Protein AF-A0A8S1B0B2-F1 (afdb_monomer_lite)

Secondary structure (DSSP, 8-state):
-HHHHHHHHHHHHHHHHHHHHHHHHHHHHHHHHHHHHHHHHHHHHHHHHHHHHHHHHHHHHHHTTEEEE-SPPP-TT--HHHHHHHTT----GGGEEEEEE-SPPPPTT----S----S----PPPPPEEEEESSGGGT--

Radius of gyration: 36.04 Å; chains: 1; bounding box: 82×28×99 Å

Sequence (141 aa):
MMREDMRGMRNTMSLNNSRLDSIEERVGALEQSVTQKTGSAARFENVIAQLRLELDQKEQEMLVNDIEITNLPEMQAENPTHLVTKLGMTLDERDIVSAERVGPRYPRGAYASTKSGDTAARGGRPRPLVVRFARRAHREK

Foldseek 3Di:
DVVVVVVVVVVVVVVVVVVVVVVVVVVVVVVVVVVVVVVVVVVVVVVVVVVVVVVVVVVVVQCLQKDWAFQDDDDPPDDQLVVVVVVPQPDDSLFWPDKDFDDDDDPPPLQDDPDDDDDDRNSDGGTIIMTGTPDSVSVVD

Structure (mmCIF, N/CA/C/O backbone):
data_AF-A0A8S1B0B2-F1
#
_entry.id   AF-A0A8S1B0B2-F1
#
loop_
_atom_site.group_PDB
_atom_site.id
_atom_site.type_symbol
_atom_site.label_atom_id
_atom_site.label_alt_id
_atom_site.label_comp_id
_atom_site.label_asym_id
_atom_site.label_entity_id
_atom_site.label_seq_id
_atom_site.pdbx_PDB_ins_code
_atom_site.Cartn_x
_atom_site.Cartn_y
_atom_site.Cartn_z
_atom_site.occupancy
_atom_site.B_iso_or_equiv
_atom_site.auth_seq_id
_atom_site.auth_comp_id
_atom_site.auth_asym_id
_atom_site.auth_atom_id
_atom_site.pdbx_PDB_model_num
ATOM 1 N N . MET A 1 1 ? -38.709 -1.094 66.176 1.00 70.31 1 MET A N 1
ATOM 2 C CA . MET A 1 1 ? -37.599 -1.990 65.796 1.00 70.31 1 MET A CA 1
ATOM 3 C C . MET A 1 1 ? -37.896 -2.751 64.499 1.00 70.31 1 MET A C 1
ATOM 5 O O . MET A 1 1 ? -37.643 -2.164 63.464 1.00 70.31 1 MET A O 1
ATOM 9 N N . MET A 1 2 ? -38.575 -3.912 64.472 1.00 84.19 2 MET A N 1
ATOM 10 C CA . MET A 1 2 ? -38.795 -4.675 63.212 1.00 84.19 2 MET A CA 1
ATOM 11 C C . MET A 1 2 ? -39.421 -3.890 62.038 1.00 84.19 2 MET A C 1
ATOM 13 O O . MET A 1 2 ? -39.053 -4.094 60.886 1.00 84.19 2 MET A O 1
ATOM 17 N N . ARG A 1 3 ? -40.372 -2.979 62.295 1.00 85.31 3 ARG A N 1
ATOM 18 C CA . ARG A 1 3 ? -40.978 -2.148 61.232 1.00 85.31 3 ARG A CA 1
ATOM 19 C C . ARG A 1 3 ? -40.005 -1.138 60.619 1.00 85.31 3 ARG A C 1
ATOM 21 O O . ARG A 1 3 ? -40.146 -0.791 59.452 1.00 85.31 3 ARG A O 1
ATOM 28 N N . GLU A 1 4 ? -39.055 -0.661 61.409 1.00 90.69 4 GLU A N 1
ATOM 29 C CA . GLU A 1 4 ? -38.025 0.288 60.988 1.00 90.69 4 GLU A CA 1
ATOM 30 C C . GLU A 1 4 ? -36.981 -0.414 60.124 1.00 90.69 4 GLU A C 1
ATOM 32 O O . GLU A 1 4 ? -36.685 0.060 59.029 1.00 90.69 4 GLU A O 1
ATOM 37 N N . ASP A 1 5 ? -36.550 -1.605 60.542 1.00 90.56 5 ASP A N 1
ATOM 38 C CA . ASP A 1 5 ? -35.621 -2.447 59.784 1.00 90.56 5 ASP A CA 1
ATOM 39 C C . ASP A 1 5 ? -36.220 -2.869 58.433 1.00 90.56 5 ASP A C 1
ATOM 41 O O . ASP A 1 5 ? -35.573 -2.751 57.392 1.00 90.56 5 ASP A O 1
ATOM 45 N N . MET A 1 6 ? -37.500 -3.262 58.415 1.00 92.00 6 MET A N 1
ATOM 46 C CA . MET A 1 6 ? -38.225 -3.586 57.178 1.00 92.00 6 MET A CA 1
ATOM 47 C C . MET A 1 6 ? -38.366 -2.376 56.246 1.00 92.00 6 MET A C 1
ATOM 49 O O . MET A 1 6 ? -38.319 -2.526 55.025 1.00 92.00 6 MET A O 1
ATOM 53 N N . ARG A 1 7 ? -38.524 -1.165 56.794 1.00 91.75 7 ARG A N 1
ATOM 54 C CA . ARG A 1 7 ? -38.573 0.073 56.001 1.00 91.75 7 ARG A CA 1
ATOM 55 C C . ARG A 1 7 ? -37.196 0.426 55.438 1.00 91.75 7 ARG A C 1
ATOM 57 O O . ARG A 1 7 ? -37.106 0.783 54.266 1.00 91.75 7 ARG A O 1
ATOM 64 N N . GLY A 1 8 ? -36.137 0.276 56.234 1.00 94.12 8 GLY A N 1
ATOM 65 C CA . GLY A 1 8 ? -34.753 0.442 55.788 1.00 94.12 8 GLY A CA 1
ATOM 66 C C . GLY A 1 8 ? -34.409 -0.517 54.649 1.00 94.12 8 GLY A C 1
ATOM 67 O O . GLY A 1 8 ? -33.925 -0.084 53.607 1.00 94.12 8 GLY A O 1
ATOM 68 N N . MET A 1 9 ? -34.769 -1.793 54.798 1.00 93.44 9 MET A N 1
ATOM 69 C CA . MET A 1 9 ? -34.566 -2.823 53.779 1.00 93.44 9 MET A CA 1
ATOM 70 C C . MET A 1 9 ? -35.341 -2.542 52.487 1.00 93.44 9 MET A C 1
ATOM 72 O O . MET A 1 9 ? -34.824 -2.725 51.390 1.00 93.44 9 MET A O 1
ATOM 76 N N . ARG A 1 10 ? -36.576 -2.044 52.589 1.00 94.31 10 ARG A N 1
ATOM 77 C CA . ARG A 1 10 ? -37.375 -1.692 51.408 1.00 94.31 10 ARG A CA 1
ATOM 78 C C . ARG A 1 10 ? -36.767 -0.521 50.633 1.00 94.31 10 ARG A C 1
ATOM 80 O O . ARG A 1 10 ? -36.765 -0.535 49.404 1.00 94.31 10 ARG A O 1
ATOM 87 N N . ASN A 1 11 ? -36.210 0.456 51.345 1.00 94.69 11 ASN A N 1
ATOM 88 C CA . ASN A 1 11 ? -35.529 1.597 50.738 1.00 94.69 11 ASN A CA 1
ATOM 89 C C . ASN A 1 11 ? -34.222 1.181 50.050 1.00 94.69 11 ASN A C 1
ATOM 91 O O . ASN A 1 11 ? -33.969 1.605 48.925 1.00 94.69 11 ASN A O 1
ATOM 95 N N . THR A 1 12 ? -33.407 0.330 50.686 1.00 95.69 12 THR A N 1
ATOM 96 C CA . THR A 1 12 ? -32.170 -0.173 50.067 1.00 95.69 12 THR A CA 1
ATOM 97 C C . THR A 1 12 ? -32.466 -1.047 48.856 1.00 95.69 12 THR A C 1
ATOM 99 O O . THR A 1 12 ? -31.786 -0.926 47.842 1.00 95.69 12 THR A O 1
ATOM 102 N N . MET A 1 13 ? -33.515 -1.868 48.913 1.00 95.19 13 MET A N 1
ATOM 103 C CA . MET A 1 13 ? -33.939 -2.694 47.785 1.00 95.19 13 MET A CA 1
ATOM 104 C C . MET A 1 13 ? -34.439 -1.843 46.612 1.00 95.19 13 MET A C 1
ATOM 106 O O . MET A 1 13 ? -34.035 -2.082 45.480 1.00 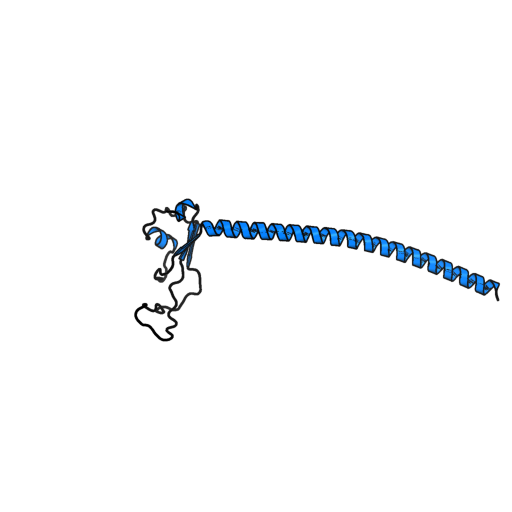95.19 13 MET A O 1
ATOM 110 N N . SER A 1 14 ? -35.225 -0.794 46.876 1.00 95.38 14 SER A N 1
ATOM 111 C CA . SER A 1 14 ? -35.650 0.164 45.845 1.00 95.38 14 SER A CA 1
ATOM 112 C C . SER A 1 14 ? -34.470 0.902 45.208 1.00 95.38 14 SER A C 1
ATOM 114 O O . SER A 1 14 ? -34.466 1.103 43.996 1.00 95.38 14 SER A O 1
ATOM 116 N N . LEU A 1 15 ? -33.479 1.303 46.009 1.00 96.50 15 LEU A N 1
ATOM 117 C CA . LEU A 1 15 ? -32.271 1.967 45.519 1.00 96.50 15 LEU A CA 1
ATOM 118 C C . LEU A 1 15 ? -31.396 1.014 44.696 1.00 96.50 15 LEU A C 1
ATOM 120 O O . LEU A 1 15 ? -30.787 1.412 43.710 1.00 96.50 15 LEU A O 1
ATOM 124 N N . ASN A 1 16 ? -31.316 -0.251 45.099 1.00 96.12 16 ASN A N 1
ATOM 125 C CA . ASN A 1 16 ? -30.571 -1.252 44.350 1.00 96.12 16 ASN A CA 1
ATOM 126 C C . ASN A 1 16 ? -31.250 -1.574 43.018 1.00 96.12 16 ASN A C 1
ATOM 128 O O . ASN A 1 16 ? -30.544 -1.721 42.028 1.00 96.12 16 ASN A O 1
ATOM 132 N N . ASN A 1 17 ? -32.584 -1.609 42.970 1.00 96.12 17 ASN A N 1
ATOM 133 C CA . ASN A 1 17 ? -33.318 -1.819 41.723 1.00 96.12 17 ASN A CA 1
ATOM 134 C C . ASN A 1 17 ? -33.042 -0.698 40.716 1.00 96.12 17 ASN A C 1
ATOM 136 O O . ASN A 1 17 ? -32.637 -0.979 39.599 1.00 96.12 17 ASN A O 1
ATOM 140 N N . SER A 1 18 ? -33.121 0.570 41.135 1.00 96.44 18 SER A N 1
ATOM 141 C CA . SER A 1 18 ? -32.830 1.691 40.228 1.00 96.44 18 SER A CA 1
ATOM 142 C C . SER A 1 18 ? -31.373 1.720 39.757 1.00 96.44 18 SER A C 1
ATOM 144 O O . SER A 1 18 ? -31.078 2.109 38.627 1.00 96.44 18 SER A O 1
ATOM 146 N N . ARG A 1 19 ? -30.437 1.286 40.610 1.00 97.25 19 ARG A N 1
ATOM 147 C CA . ARG A 1 19 ? -29.035 1.110 40.214 1.00 97.25 19 ARG A CA 1
ATOM 148 C C . ARG A 1 19 ? -28.857 -0.033 39.219 1.00 97.25 19 ARG A C 1
ATOM 150 O O . ARG A 1 19 ? -28.029 0.111 38.326 1.00 97.25 19 ARG A O 1
ATOM 157 N N . LEU A 1 20 ? -29.588 -1.136 39.379 1.00 97.25 20 LEU A N 1
ATOM 158 C CA . LEU A 1 20 ? -29.573 -2.252 38.435 1.00 97.25 20 LEU A CA 1
ATOM 159 C C . LEU A 1 20 ? -30.141 -1.826 37.084 1.00 97.25 20 LEU A C 1
ATOM 161 O O . LEU A 1 20 ? -29.446 -2.004 36.092 1.00 97.25 20 LEU A O 1
ATOM 165 N N . ASP A 1 21 ? -31.286 -1.143 37.059 1.00 97.12 21 ASP A N 1
ATOM 166 C CA . ASP A 1 21 ? -31.897 -0.630 35.825 1.00 97.12 21 ASP A CA 1
ATOM 167 C C . ASP A 1 21 ? -30.916 0.277 35.051 1.00 97.12 21 ASP A C 1
ATOM 169 O O . ASP A 1 21 ? -30.714 0.133 33.846 1.00 97.12 21 ASP A O 1
ATOM 173 N N . SER A 1 22 ? -30.218 1.174 35.759 1.00 97.31 22 SER A N 1
ATOM 174 C CA . SER A 1 22 ? -29.205 2.048 35.150 1.00 97.31 22 SER A CA 1
ATOM 175 C C . SER A 1 22 ? -27.981 1.284 34.629 1.00 97.31 22 SER A C 1
ATOM 177 O O . SER A 1 22 ? -27.373 1.680 33.630 1.00 97.31 22 SER A O 1
ATOM 179 N N . ILE A 1 23 ? -27.575 0.208 35.307 1.00 96.62 23 ILE A N 1
ATOM 180 C CA . ILE A 1 23 ? -26.475 -0.643 34.845 1.00 96.62 23 ILE A CA 1
ATOM 181 C C . ILE A 1 23 ? -26.907 -1.420 33.602 1.00 96.62 23 ILE A C 1
ATOM 183 O O . ILE A 1 23 ? -26.144 -1.447 32.640 1.00 96.62 23 ILE A O 1
ATOM 187 N N . GLU A 1 24 ? -28.109 -1.992 33.592 1.00 96.69 24 GLU A N 1
ATOM 188 C CA . GLU A 1 24 ? -28.658 -2.718 32.444 1.00 96.69 24 GLU A CA 1
ATOM 189 C C . GLU A 1 24 ? -28.744 -1.823 31.205 1.00 96.69 24 GLU A C 1
ATOM 191 O O . GLU A 1 24 ? -28.272 -2.209 30.136 1.00 96.69 24 GLU A O 1
ATOM 196 N N . GLU A 1 25 ? -29.227 -0.586 31.353 1.00 96.88 25 GLU A N 1
ATOM 197 C CA . GLU A 1 25 ? -29.282 0.381 30.253 1.00 96.88 25 GLU A CA 1
ATOM 198 C C . GLU A 1 25 ? -27.882 0.698 29.696 1.00 96.88 25 GLU A C 1
ATOM 200 O O . GLU A 1 25 ? -27.653 0.693 28.482 1.00 96.88 25 GLU A O 1
ATOM 205 N N . ARG A 1 26 ? -26.902 0.925 30.580 1.00 96.56 26 ARG A N 1
ATOM 206 C CA . ARG A 1 26 ? -25.516 1.208 30.175 1.00 96.56 26 ARG A CA 1
ATOM 207 C C . ARG A 1 26 ? -24.849 0.013 29.508 1.00 96.56 26 ARG A C 1
ATOM 209 O O . ARG A 1 26 ? -24.081 0.206 28.565 1.00 96.56 26 ARG A O 1
ATOM 216 N N . VAL A 1 27 ? -25.109 -1.195 30.000 1.00 96.00 27 VAL A N 1
ATOM 217 C CA . VAL A 1 27 ? -24.597 -2.433 29.405 1.00 96.00 27 VAL A CA 1
ATOM 218 C C . VAL A 1 27 ? -25.206 -2.624 28.018 1.00 96.00 27 VAL A C 1
ATOM 220 O O . VAL A 1 27 ? -24.450 -2.802 27.067 1.00 96.00 27 VAL A O 1
ATOM 223 N N . GLY A 1 28 ? -26.520 -2.442 27.857 1.00 95.06 28 GLY A N 1
ATOM 224 C CA . GLY A 1 28 ? -27.176 -2.524 26.549 1.00 95.06 28 GLY A CA 1
ATOM 225 C C . GLY A 1 28 ? -26.623 -1.516 25.532 1.00 95.06 28 GLY A C 1
ATOM 226 O O . GLY A 1 28 ? -26.353 -1.865 24.379 1.00 95.06 28 GLY A O 1
ATOM 227 N N . ALA A 1 29 ? -26.365 -0.274 25.957 1.00 94.19 29 ALA A N 1
ATOM 228 C CA . ALA A 1 29 ? -25.743 0.739 25.102 1.00 94.19 29 ALA A CA 1
ATOM 229 C C . ALA A 1 29 ? -24.297 0.375 24.705 1.00 94.19 29 ALA A C 1
ATOM 231 O O . ALA A 1 29 ? -23.881 0.596 23.562 1.00 94.19 29 ALA A O 1
ATOM 232 N N . LEU A 1 30 ? -23.521 -0.199 25.632 1.00 93.00 30 LEU A N 1
ATOM 233 C CA . LEU A 1 30 ? -22.160 -0.664 25.358 1.00 93.00 30 LEU A CA 1
ATOM 234 C C . LEU A 1 30 ? -22.150 -1.840 24.380 1.00 93.00 30 LEU A C 1
ATOM 236 O O . LEU A 1 30 ? -21.361 -1.825 23.436 1.00 93.00 30 LEU A O 1
ATOM 240 N N . GLU A 1 31 ? -23.037 -2.817 24.551 1.00 92.50 31 GLU A N 1
ATOM 241 C CA . GLU A 1 31 ? -23.150 -3.981 23.667 1.00 92.50 31 GLU A CA 1
ATOM 242 C C . GLU A 1 31 ? -23.508 -3.582 22.228 1.00 92.50 31 GLU A C 1
ATOM 244 O O . GLU A 1 31 ? -22.880 -4.057 21.273 1.00 92.50 31 GLU A O 1
ATOM 249 N N . GLN A 1 32 ? -24.439 -2.637 22.047 1.00 90.94 32 GLN A N 1
ATOM 250 C CA . GLN A 1 32 ? -24.734 -2.071 20.726 1.00 90.94 32 GLN A CA 1
ATOM 251 C C . GLN A 1 32 ? -23.527 -1.340 20.125 1.00 90.94 32 GLN A C 1
ATOM 253 O O . GLN A 1 32 ? -23.196 -1.555 18.955 1.00 90.94 32 GLN A O 1
ATOM 258 N N . SER A 1 33 ? -22.838 -0.509 20.915 1.00 88.62 33 SER A N 1
ATOM 259 C CA . SER A 1 33 ? -21.653 0.225 20.453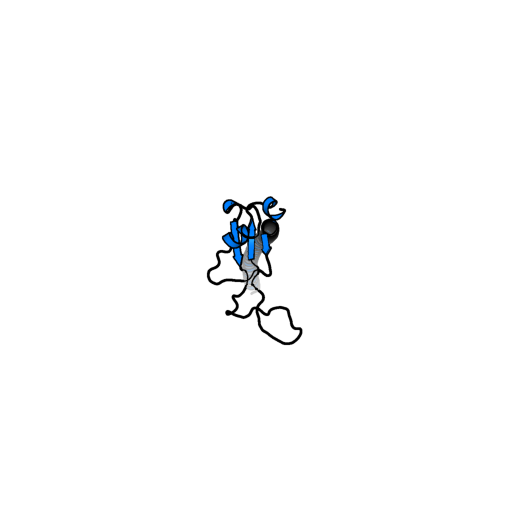 1.00 88.62 33 SER A CA 1
ATOM 260 C C . SER A 1 33 ? -20.525 -0.718 20.026 1.00 88.62 33 SER A C 1
ATOM 262 O O . SER A 1 33 ? -19.892 -0.501 18.992 1.00 88.62 33 SER A O 1
ATOM 264 N N . VAL A 1 34 ? -20.286 -1.787 20.790 1.00 88.38 34 VAL A N 1
ATOM 265 C CA . VAL A 1 34 ? -19.273 -2.801 20.471 1.00 88.38 34 VAL A CA 1
ATOM 266 C C . VAL A 1 34 ? -19.635 -3.521 19.178 1.00 88.38 34 VAL A C 1
ATOM 268 O O . VAL A 1 34 ? -18.788 -3.613 18.296 1.00 88.38 34 VAL A O 1
ATOM 271 N N . THR A 1 35 ? -20.891 -3.941 19.016 1.00 84.69 35 THR A N 1
ATOM 272 C CA . THR A 1 35 ? -21.362 -4.661 17.820 1.00 84.69 35 THR A CA 1
ATOM 273 C C . THR A 1 35 ? -21.231 -3.819 16.547 1.00 84.69 35 THR A C 1
ATOM 275 O O . THR A 1 35 ? -20.806 -4.307 15.499 1.00 84.69 35 THR A O 1
ATOM 278 N N . GLN A 1 36 ? -21.540 -2.521 16.625 1.00 83.19 36 GLN A N 1
ATOM 279 C CA . GLN A 1 36 ? -21.370 -1.601 15.497 1.00 83.19 36 GLN A CA 1
ATOM 280 C C . GLN A 1 36 ? -19.892 -1.368 15.157 1.00 83.19 36 GLN A C 1
ATOM 282 O O . GLN A 1 36 ? -19.521 -1.336 13.978 1.00 83.19 36 GLN A O 1
ATOM 287 N N . LYS A 1 37 ? -19.034 -1.218 16.174 1.00 82.12 37 LYS A N 1
ATOM 288 C CA . LYS A 1 37 ? -17.594 -0.996 15.984 1.00 82.12 37 LYS A CA 1
ATOM 289 C C . LYS A 1 37 ? -16.897 -2.221 15.408 1.00 82.12 37 LYS A C 1
ATOM 291 O O . LYS A 1 37 ? -16.111 -2.064 14.479 1.00 82.12 37 LYS A O 1
ATOM 296 N N . THR A 1 38 ? -17.198 -3.421 15.899 1.00 79.12 38 THR A N 1
ATOM 297 C CA . THR A 1 38 ? -16.612 -4.669 15.383 1.00 79.12 38 THR A CA 1
ATOM 298 C C . THR A 1 38 ? -17.060 -4.946 13.950 1.00 79.12 38 THR A C 1
ATOM 300 O O . THR A 1 38 ? -16.226 -5.262 13.104 1.00 79.12 38 THR A O 1
ATOM 303 N N . GLY A 1 39 ? -18.342 -4.729 13.634 1.00 78.94 39 GLY A N 1
ATOM 304 C CA . GLY A 1 39 ? -18.849 -4.853 12.265 1.00 78.94 39 GLY A CA 1
ATOM 305 C C . GLY A 1 39 ? -18.212 -3.852 11.293 1.00 78.94 39 GLY A C 1
ATOM 306 O O . GLY A 1 39 ? -17.920 -4.191 10.146 1.00 78.94 39 GLY A O 1
ATOM 307 N N . SER A 1 40 ? -17.944 -2.628 11.756 1.00 81.62 40 SER A N 1
ATOM 308 C CA . SER A 1 40 ? -17.257 -1.605 10.959 1.00 81.62 40 SER A CA 1
ATOM 309 C C . SER A 1 40 ? -15.771 -1.916 10.784 1.00 81.62 40 SER A C 1
ATOM 311 O O . SER A 1 40 ? -15.255 -1.788 9.678 1.00 81.62 40 SER A O 1
ATOM 313 N N . ALA A 1 41 ? -15.094 -2.382 11.838 1.00 85.00 41 ALA A N 1
ATOM 314 C CA . ALA A 1 41 ? -13.687 -2.774 11.789 1.00 85.00 41 ALA A CA 1
ATOM 315 C C . ALA A 1 41 ? -13.454 -3.898 10.771 1.00 85.00 41 ALA A C 1
ATOM 317 O O . ALA A 1 41 ? -12.619 -3.744 9.887 1.00 85.00 41 ALA A O 1
ATOM 318 N N . ALA A 1 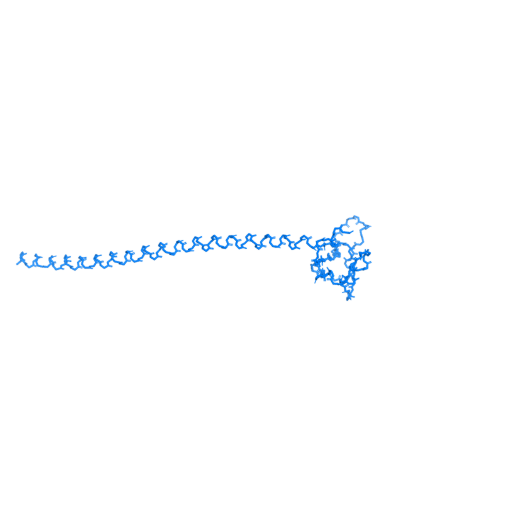42 ? -14.273 -4.954 10.804 1.00 85.06 42 ALA A N 1
ATOM 319 C CA . ALA A 1 42 ? -14.188 -6.048 9.836 1.00 85.06 42 ALA A CA 1
ATOM 320 C C . ALA A 1 42 ? -14.420 -5.574 8.388 1.00 85.06 42 ALA A C 1
ATOM 322 O O . ALA A 1 42 ? -13.756 -6.026 7.456 1.00 85.06 42 ALA A O 1
ATOM 323 N N . ARG A 1 43 ? -15.341 -4.621 8.172 1.00 88.38 43 ARG A N 1
ATOM 324 C CA . ARG A 1 43 ? -15.540 -4.010 6.847 1.00 88.38 43 ARG A CA 1
ATOM 325 C C . ARG A 1 43 ? -14.320 -3.214 6.396 1.00 88.38 43 ARG A C 1
ATOM 327 O O . ARG A 1 43 ? -13.920 -3.348 5.243 1.00 88.38 43 ARG A O 1
ATOM 334 N N . PHE A 1 44 ? -13.732 -2.406 7.274 1.00 90.75 44 PHE A N 1
ATOM 335 C CA . PHE A 1 44 ? -12.536 -1.636 6.939 1.00 90.75 44 PHE A CA 1
ATOM 336 C C . PHE A 1 44 ? -11.337 -2.538 6.657 1.00 90.75 44 PHE A C 1
ATOM 338 O O . PHE A 1 44 ? -10.626 -2.288 5.691 1.00 90.75 44 PHE A O 1
ATOM 345 N N . GLU A 1 45 ? -11.146 -3.608 7.425 1.00 92.81 45 GLU A N 1
ATOM 346 C CA . GLU A 1 45 ? -10.091 -4.595 7.177 1.00 92.81 45 GLU A CA 1
ATOM 347 C C . GLU A 1 45 ? -10.234 -5.245 5.798 1.00 92.81 45 GLU A C 1
ATOM 349 O O . GLU A 1 45 ? -9.256 -5.316 5.054 1.00 92.81 45 GLU A O 1
ATOM 354 N N . ASN A 1 46 ? -11.454 -5.624 5.406 1.00 92.44 46 ASN A N 1
ATOM 355 C CA . ASN A 1 46 ? -11.719 -6.167 4.072 1.00 92.44 46 ASN A CA 1
ATOM 356 C C . ASN A 1 46 ? -11.426 -5.151 2.957 1.00 92.44 46 ASN A C 1
ATOM 358 O O . ASN A 1 46 ? -10.800 -5.501 1.959 1.00 92.44 46 ASN A O 1
ATOM 362 N N . VAL A 1 47 ? -11.830 -3.887 3.130 1.00 94.25 47 VAL A N 1
ATOM 363 C CA . VAL A 1 47 ? -11.536 -2.821 2.155 1.00 94.25 47 VAL A CA 1
ATOM 364 C C . VAL A 1 47 ? -10.031 -2.575 2.056 1.00 94.25 47 VAL A C 1
ATOM 366 O O . VAL A 1 47 ? -9.502 -2.451 0.957 1.00 94.25 47 VAL A O 1
ATOM 369 N N . ILE A 1 48 ? -9.318 -2.548 3.183 1.00 95.06 48 ILE A N 1
ATOM 370 C CA . ILE A 1 48 ? -7.860 -2.393 3.200 1.00 95.06 48 ILE A CA 1
ATOM 371 C C . ILE A 1 48 ? -7.189 -3.568 2.483 1.00 95.06 48 ILE A C 1
ATOM 373 O O . ILE A 1 48 ? -6.267 -3.349 1.701 1.00 95.06 48 ILE A O 1
ATOM 377 N N . ALA A 1 49 ? -7.646 -4.801 2.717 1.00 94.62 49 ALA A N 1
ATOM 378 C CA . ALA A 1 49 ? -7.121 -5.980 2.037 1.00 94.62 49 ALA A CA 1
ATOM 379 C C . ALA A 1 49 ? -7.345 -5.907 0.519 1.00 94.62 49 ALA A C 1
ATOM 381 O O . ALA A 1 49 ? -6.419 -6.166 -0.248 1.00 94.62 49 ALA A O 1
ATOM 382 N N . GLN A 1 50 ? -8.537 -5.488 0.087 1.00 95.06 50 GLN A N 1
ATOM 383 C CA . GLN A 1 50 ? -8.844 -5.309 -1.329 1.00 95.06 50 GLN A CA 1
ATOM 384 C C . GLN A 1 50 ? -7.975 -4.217 -1.968 1.00 95.06 50 GLN A C 1
ATOM 386 O O . GLN A 1 50 ? -7.386 -4.440 -3.019 1.00 95.06 50 GLN A O 1
ATOM 391 N N . LEU A 1 51 ? -7.838 -3.060 -1.315 1.00 95.75 51 LEU A N 1
ATOM 392 C CA . LEU A 1 51 ? -7.015 -1.960 -1.823 1.00 95.75 51 LEU A CA 1
ATOM 393 C C . LEU A 1 51 ? -5.536 -2.338 -1.932 1.00 95.75 51 LEU A C 1
ATOM 395 O O . LEU A 1 51 ? -4.871 -1.922 -2.876 1.00 95.75 51 LEU A O 1
ATOM 399 N N . ARG A 1 52 ? -5.017 -3.129 -0.986 1.00 96.00 52 ARG A N 1
ATOM 400 C CA . ARG A 1 52 ? -3.651 -3.665 -1.070 1.00 96.00 52 ARG A CA 1
ATOM 401 C C . ARG A 1 52 ? -3.482 -4.553 -2.295 1.00 96.00 52 ARG A C 1
ATOM 403 O O . ARG A 1 52 ? -2.547 -4.344 -3.052 1.00 96.00 52 ARG A O 1
ATOM 410 N N . LEU A 1 53 ? -4.425 -5.461 -2.533 1.00 95.44 53 LEU A N 1
ATOM 411 C CA . LEU A 1 53 ? -4.397 -6.325 -3.711 1.00 95.44 53 LEU A CA 1
ATOM 412 C C . LEU A 1 53 ? -4.459 -5.517 -5.016 1.00 95.44 53 LEU A C 1
ATOM 414 O O . LEU A 1 53 ? -3.711 -5.797 -5.948 1.00 95.44 53 LEU A O 1
ATOM 418 N N . GLU A 1 54 ? -5.314 -4.493 -5.085 1.00 94.00 54 GLU A N 1
ATOM 419 C CA . GLU A 1 54 ? -5.407 -3.613 -6.257 1.00 94.00 54 GLU A CA 1
ATOM 420 C C . GLU A 1 54 ? -4.123 -2.804 -6.494 1.00 94.00 54 GLU A C 1
ATOM 422 O O . GLU A 1 54 ? -3.744 -2.579 -7.646 1.00 94.00 54 GLU A O 1
ATOM 427 N N . LEU A 1 55 ? -3.450 -2.361 -5.426 1.00 94.06 55 LEU A N 1
ATOM 428 C CA . LEU A 1 55 ? -2.148 -1.700 -5.522 1.00 94.06 55 LEU A CA 1
ATOM 429 C C . LEU A 1 55 ? -1.081 -2.660 -6.038 1.00 94.06 55 LEU A C 1
ATOM 431 O O . LEU A 1 55 ? -0.426 -2.334 -7.024 1.00 94.06 55 LEU A O 1
ATOM 435 N N . ASP A 1 56 ? -0.968 -3.844 -5.438 1.00 91.06 56 ASP A N 1
ATOM 436 C CA . ASP A 1 56 ? 0.007 -4.859 -5.842 1.00 91.06 56 ASP A CA 1
ATOM 437 C C . ASP A 1 56 ? -0.183 -5.241 -7.319 1.00 91.06 56 ASP A C 1
ATOM 439 O O . ASP A 1 56 ? 0.776 -5.309 -8.090 1.00 91.06 56 ASP A O 1
ATOM 443 N N . GLN A 1 57 ? -1.436 -5.417 -7.753 1.00 91.00 57 GLN A N 1
ATOM 444 C CA . GLN A 1 57 ? -1.751 -5.712 -9.147 1.00 91.00 57 GLN A CA 1
ATOM 445 C C . GLN A 1 57 ? -1.340 -4.564 -10.079 1.00 91.00 57 GLN A C 1
ATOM 447 O O . GLN A 1 57 ? -0.714 -4.807 -11.111 1.00 91.00 57 GLN A O 1
ATOM 452 N N . LYS A 1 58 ? -1.642 -3.310 -9.720 1.00 87.25 58 LYS A N 1
ATOM 453 C CA . LYS A 1 58 ? -1.233 -2.145 -10.520 1.00 87.25 58 LYS A CA 1
ATOM 454 C C . LYS A 1 58 ? 0.280 -1.982 -10.575 1.00 87.25 58 LYS A C 1
ATOM 456 O O . LYS A 1 58 ? 0.808 -1.635 -11.628 1.00 87.25 58 LYS A O 1
ATOM 461 N N . GLU A 1 59 ? 0.988 -2.223 -9.476 1.00 86.06 59 GLU A N 1
ATOM 462 C CA . GLU A 1 59 ? 2.451 -2.202 -9.456 1.00 86.06 59 GLU A CA 1
ATOM 463 C C . GLU A 1 59 ? 3.025 -3.267 -10.390 1.00 86.06 59 GLU A C 1
ATOM 465 O O . GLU A 1 59 ? 3.884 -2.963 -11.220 1.00 86.06 59 GLU A O 1
ATOM 470 N N . GLN A 1 60 ? 2.492 -4.488 -10.334 1.00 84.25 60 GLN A N 1
ATOM 471 C CA . GLN A 1 60 ? 2.907 -5.562 -11.225 1.00 84.25 60 GLN A CA 1
ATOM 472 C C . GLN A 1 60 ? 2.609 -5.241 -12.697 1.00 84.25 60 GLN A C 1
ATOM 474 O O . GLN A 1 60 ? 3.458 -5.480 -13.555 1.00 84.25 60 GLN A O 1
ATOM 479 N N . GLU A 1 61 ? 1.450 -4.655 -13.004 1.00 81.06 61 GLU A N 1
ATOM 480 C CA . GLU A 1 61 ? 1.102 -4.193 -14.354 1.00 81.06 61 GLU A CA 1
ATOM 481 C C . GLU A 1 61 ? 2.039 -3.078 -14.846 1.00 81.06 61 GLU A C 1
ATOM 483 O O . GLU A 1 61 ? 2.425 -3.072 -16.017 1.00 81.06 61 GLU A O 1
ATOM 488 N N . MET A 1 62 ? 2.462 -2.163 -13.967 1.00 76.44 62 MET A N 1
ATOM 489 C CA . MET A 1 62 ? 3.426 -1.114 -14.315 1.00 76.44 62 MET A CA 1
ATOM 490 C C . MET A 1 62 ? 4.819 -1.676 -14.612 1.00 76.44 62 MET A C 1
ATOM 492 O O . MET A 1 62 ? 5.447 -1.232 -15.574 1.00 76.44 62 MET A O 1
ATOM 496 N N . LEU A 1 63 ? 5.278 -2.684 -13.862 1.00 77.88 63 LEU A N 1
ATOM 497 C CA . LEU A 1 63 ? 6.575 -3.336 -14.096 1.00 77.88 63 LEU A CA 1
ATOM 498 C C . LEU A 1 63 ? 6.670 -4.007 -15.473 1.00 77.88 63 LEU A C 1
ATOM 500 O O . LEU A 1 63 ? 7.761 -4.125 -16.025 1.00 77.88 63 LEU A O 1
ATOM 504 N N . VAL A 1 64 ? 5.546 -4.418 -16.068 1.00 79.38 64 VAL A N 1
ATOM 505 C CA . VAL A 1 64 ? 5.532 -5.016 -17.416 1.00 79.38 64 VAL A CA 1
ATOM 506 C C . VAL A 1 64 ? 6.022 -4.032 -18.485 1.00 79.38 64 VAL A C 1
ATOM 508 O O . VAL A 1 64 ? 6.527 -4.462 -19.522 1.00 79.38 64 VAL A O 1
ATOM 511 N N . ASN A 1 65 ? 5.906 -2.726 -18.243 1.00 82.25 65 ASN A N 1
ATOM 512 C CA . ASN A 1 65 ? 6.370 -1.690 -19.165 1.00 82.25 65 ASN A CA 1
ATOM 513 C C . ASN A 1 65 ? 7.817 -1.242 -18.905 1.00 82.25 65 ASN A C 1
ATOM 515 O O . ASN A 1 65 ? 8.341 -0.436 -19.678 1.00 82.25 65 ASN A O 1
ATOM 519 N N . ASP A 1 66 ? 8.456 -1.761 -17.856 1.00 86.25 66 ASP A N 1
ATOM 520 C CA . ASP A 1 66 ? 9.807 -1.382 -17.463 1.00 86.25 66 ASP A CA 1
ATOM 521 C C . ASP A 1 66 ? 10.844 -2.362 -18.061 1.00 86.25 66 ASP A C 1
ATOM 523 O O . ASP A 1 66 ? 10.639 -3.581 -18.135 1.00 86.25 66 ASP A O 1
ATOM 527 N N . ILE A 1 67 ? 11.980 -1.826 -18.519 1.00 85.44 67 ILE A N 1
ATOM 528 C CA . ILE A 1 67 ? 13.173 -2.589 -18.908 1.00 85.44 67 ILE A CA 1
ATOM 529 C C . ILE A 1 67 ? 14.352 -2.117 -18.076 1.00 85.44 67 ILE A C 1
ATOM 531 O O . ILE A 1 67 ? 14.631 -0.922 -17.984 1.00 85.44 67 ILE A O 1
ATOM 535 N N . GLU A 1 68 ? 15.086 -3.080 -17.532 1.00 87.50 68 GLU A N 1
ATOM 536 C CA . GLU A 1 68 ? 16.361 -2.843 -16.875 1.00 87.50 68 GLU A CA 1
ATOM 537 C C . GLU A 1 68 ? 17.513 -3.145 -17.840 1.00 87.50 68 GLU A C 1
ATOM 539 O O . GLU A 1 68 ? 17.692 -4.278 -18.292 1.00 87.50 68 GLU A O 1
ATOM 544 N N . ILE A 1 69 ? 18.318 -2.128 -18.146 1.00 85.12 69 ILE A N 1
ATOM 545 C CA . ILE A 1 69 ? 19.525 -2.264 -18.958 1.00 85.12 69 ILE A CA 1
ATOM 546 C C . ILE A 1 69 ? 20.737 -2.234 -18.030 1.00 85.12 69 ILE A C 1
ATOM 548 O O . ILE A 1 69 ? 21.066 -1.213 -17.419 1.00 85.12 69 ILE A O 1
ATOM 552 N N . THR A 1 70 ? 21.414 -3.373 -17.921 1.00 84.06 70 THR A N 1
ATOM 553 C CA . THR A 1 70 ? 22.605 -3.539 -17.080 1.00 84.06 70 THR A CA 1
ATOM 554 C C . THR A 1 70 ? 23.891 -3.354 -17.889 1.00 84.06 70 THR A C 1
ATOM 556 O O . THR A 1 70 ? 23.886 -3.388 -19.117 1.00 84.06 70 THR A O 1
ATOM 559 N N . ASN A 1 71 ? 25.019 -3.153 -17.199 1.00 77.75 71 ASN A N 1
ATOM 560 C CA . ASN A 1 71 ? 26.361 -3.045 -17.795 1.00 77.75 71 ASN A CA 1
ATOM 561 C C . ASN A 1 71 ? 26.577 -1.864 -18.764 1.00 77.75 71 ASN A C 1
ATOM 563 O O . ASN A 1 71 ? 27.562 -1.849 -19.501 1.00 77.75 71 ASN A O 1
ATOM 567 N N . LEU A 1 72 ? 25.717 -0.842 -18.733 1.00 80.75 72 LEU A N 1
ATOM 568 C CA . LEU A 1 72 ? 25.960 0.403 -19.461 1.00 80.75 72 LEU A CA 1
ATOM 569 C C . LEU A 1 72 ? 26.983 1.268 -18.717 1.00 80.75 72 LEU A C 1
ATOM 571 O O . LEU A 1 72 ? 26.702 1.639 -17.575 1.00 80.75 72 LEU A O 1
ATOM 575 N N . PRO A 1 73 ? 28.114 1.656 -19.333 1.00 79.56 73 PRO A N 1
ATOM 576 C CA . PRO A 1 73 ? 29.099 2.522 -18.685 1.00 79.56 73 PRO A CA 1
ATOM 577 C C . PRO A 1 73 ? 28.455 3.858 -18.288 1.00 79.56 73 PRO A C 1
ATOM 579 O O . PRO A 1 73 ? 27.761 4.462 -19.103 1.00 79.56 73 PRO A O 1
ATOM 582 N N . GLU A 1 74 ? 28.644 4.314 -17.043 1.00 76.75 74 GLU A N 1
ATOM 583 C CA . GLU A 1 74 ? 28.100 5.612 -16.608 1.00 76.75 74 GLU A CA 1
ATOM 584 C C . GLU A 1 74 ? 29.067 6.743 -16.945 1.00 76.75 74 GLU A C 1
ATOM 586 O O . GLU A 1 74 ? 30.253 6.698 -16.594 1.00 76.75 74 GLU A O 1
ATOM 591 N N . MET A 1 75 ? 28.539 7.793 -17.569 1.00 76.38 75 MET A N 1
ATOM 592 C CA . MET A 1 75 ? 29.272 9.028 -17.828 1.00 76.38 75 MET A CA 1
ATOM 593 C C . MET A 1 75 ? 28.748 10.167 -16.953 1.00 76.38 75 MET A C 1
ATOM 595 O O . MET A 1 75 ? 27.572 10.233 -16.597 1.00 76.38 75 MET A O 1
ATOM 599 N N . GLN A 1 76 ? 29.633 11.100 -16.594 1.00 71.06 76 GLN A N 1
ATOM 600 C CA . GLN A 1 76 ? 29.225 12.287 -15.849 1.00 71.06 76 GLN A CA 1
ATOM 601 C C . GLN A 1 76 ? 28.341 13.174 -16.736 1.00 71.06 76 GLN A C 1
ATOM 603 O O . GLN A 1 76 ? 28.720 13.470 -17.865 1.00 71.06 76 GLN A O 1
ATOM 608 N N . ALA A 1 77 ? 27.192 13.598 -16.199 1.00 76.25 77 ALA A N 1
ATOM 609 C CA . ALA A 1 77 ? 26.173 14.371 -16.916 1.00 76.25 77 ALA A CA 1
ATOM 610 C C . ALA A 1 77 ? 25.569 13.652 -18.143 1.00 76.25 77 ALA A C 1
ATOM 612 O O . ALA A 1 77 ? 25.254 14.282 -19.150 1.00 76.25 77 ALA A O 1
ATOM 613 N N . GLU A 1 78 ? 25.393 12.330 -18.068 1.00 79.12 78 GLU A N 1
ATOM 614 C CA . GLU A 1 78 ? 24.651 11.588 -19.090 1.00 79.12 78 GLU A CA 1
ATOM 615 C C . GLU A 1 78 ? 23.146 11.918 -19.064 1.00 79.12 78 GLU A C 1
ATOM 617 O O . GLU A 1 78 ? 22.558 12.124 -18.000 1.00 79.12 78 GLU A O 1
ATOM 622 N N . ASN A 1 79 ? 22.518 11.937 -20.244 1.00 85.06 79 ASN A N 1
ATOM 623 C CA . ASN A 1 79 ? 21.065 11.974 -20.371 1.00 85.06 79 ASN A CA 1
ATOM 624 C C . ASN A 1 79 ? 20.557 10.538 -20.616 1.00 85.06 79 ASN A C 1
ATOM 626 O O . ASN A 1 79 ? 20.823 9.992 -21.693 1.00 85.06 79 ASN A O 1
ATOM 630 N N . PRO A 1 80 ? 19.851 9.922 -19.650 1.00 84.38 80 PRO A N 1
ATOM 631 C CA . PRO A 1 80 ? 19.382 8.542 -19.752 1.00 84.38 80 PRO A CA 1
ATOM 632 C C . PRO A 1 80 ? 18.436 8.318 -20.938 1.00 84.38 80 PRO A C 1
ATOM 634 O O . PRO A 1 80 ? 18.583 7.322 -21.636 1.00 84.38 80 PRO A O 1
ATOM 637 N N . THR A 1 81 ? 17.544 9.260 -21.250 1.00 84.69 81 THR A N 1
ATOM 638 C CA . THR A 1 81 ? 16.608 9.153 -22.384 1.00 84.69 81 THR A CA 1
ATOM 639 C C . THR A 1 81 ? 17.346 9.047 -23.719 1.00 84.69 81 THR A C 1
ATOM 641 O O . THR A 1 81 ? 17.027 8.209 -24.557 1.00 84.69 81 THR A O 1
ATOM 644 N N . HIS A 1 82 ? 18.399 9.847 -23.893 1.00 83.62 82 HIS A N 1
ATOM 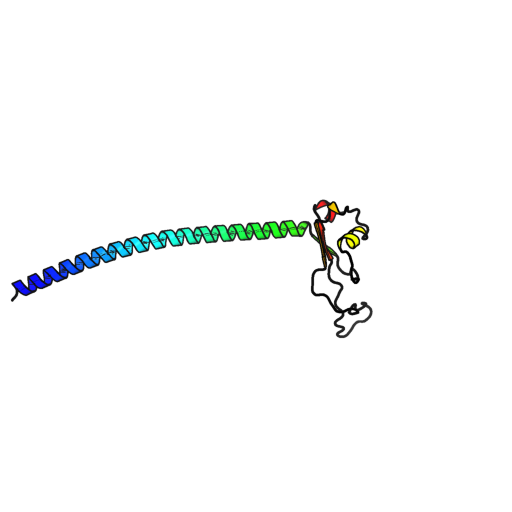645 C CA . HIS A 1 82 ? 19.210 9.843 -25.112 1.00 83.62 82 HIS A CA 1
ATOM 646 C C . HIS A 1 82 ? 20.152 8.630 -25.207 1.00 83.62 82 HIS A C 1
ATOM 648 O O . HIS A 1 82 ? 20.591 8.261 -26.294 1.00 83.62 82 HIS A O 1
ATOM 654 N N . LEU A 1 83 ? 20.488 8.000 -24.076 1.00 83.69 83 LEU A N 1
ATOM 655 C CA . LEU A 1 83 ? 21.203 6.724 -24.087 1.00 83.69 83 LEU A CA 1
ATOM 656 C C . LEU A 1 83 ? 20.317 5.618 -24.658 1.00 83.69 83 LEU A C 1
ATOM 658 O O . LEU A 1 83 ? 20.789 4.863 -25.499 1.00 83.69 83 LEU A O 1
ATOM 662 N N . VAL A 1 84 ? 19.040 5.566 -24.273 1.00 82.19 84 VAL A N 1
ATOM 663 C CA . VAL A 1 84 ? 18.088 4.557 -24.770 1.00 82.19 84 VAL A CA 1
ATOM 664 C C . VAL A 1 84 ? 17.914 4.641 -26.284 1.00 82.19 84 VAL A C 1
ATOM 666 O O . VAL A 1 84 ? 18.004 3.622 -26.965 1.00 82.19 84 VAL A O 1
ATOM 669 N N . THR A 1 85 ? 17.750 5.846 -26.836 1.00 81.31 85 THR A N 1
ATOM 670 C CA . THR A 1 85 ? 17.582 6.035 -28.289 1.00 81.31 85 THR A CA 1
ATOM 671 C C . THR A 1 85 ? 18.832 5.649 -29.089 1.00 81.31 85 THR A C 1
ATOM 673 O O . THR A 1 85 ? 18.736 5.228 -30.240 1.00 81.31 85 THR A O 1
ATOM 676 N N . LYS A 1 86 ? 20.021 5.719 -28.478 1.00 79.25 86 LYS A N 1
ATOM 677 C CA . LYS A 1 86 ? 21.297 5.314 -29.093 1.00 79.25 86 LYS A CA 1
ATOM 678 C C . LYS A 1 86 ? 21.580 3.816 -29.049 1.00 79.25 86 LYS A C 1
ATOM 680 O O . LYS A 1 86 ? 22.487 3.371 -29.748 1.00 79.25 86 LYS A O 1
ATOM 685 N N . LEU A 1 87 ? 20.826 3.036 -28.274 1.00 75.56 87 LEU A N 1
ATOM 686 C CA . LEU A 1 87 ? 21.009 1.582 -28.172 1.00 75.56 87 LEU A CA 1
ATOM 687 C C . LEU A 1 87 ? 20.445 0.810 -29.377 1.00 75.56 87 LEU A C 1
ATOM 689 O O . LEU A 1 87 ? 20.370 -0.413 -29.342 1.00 75.56 87 LEU A O 1
ATOM 693 N N . GLY A 1 88 ? 20.085 1.509 -30.458 1.00 67.19 88 GLY A N 1
ATOM 694 C CA . GLY A 1 88 ? 19.595 0.902 -31.697 1.00 67.19 88 GLY A CA 1
ATOM 695 C C . GLY A 1 88 ? 18.111 0.542 -31.664 1.00 67.19 88 GLY A C 1
ATOM 696 O O . GLY A 1 88 ? 17.614 -0.060 -32.612 1.00 67.19 88 GLY A O 1
ATOM 697 N N . MET A 1 89 ? 17.392 0.927 -30.608 1.00 68.56 89 MET A N 1
ATOM 698 C CA . MET A 1 89 ? 15.944 0.774 -30.541 1.00 68.56 89 MET A CA 1
ATOM 699 C C . MET A 1 89 ? 15.280 1.906 -31.336 1.00 68.56 89 MET A C 1
ATOM 701 O O . MET A 1 89 ? 15.554 3.081 -31.097 1.00 68.56 89 MET A O 1
ATOM 705 N N . THR A 1 90 ? 14.397 1.571 -32.282 1.00 71.06 90 THR A N 1
ATOM 706 C CA . THR A 1 90 ? 13.580 2.553 -33.017 1.00 71.06 90 THR A CA 1
ATOM 707 C C . THR A 1 90 ?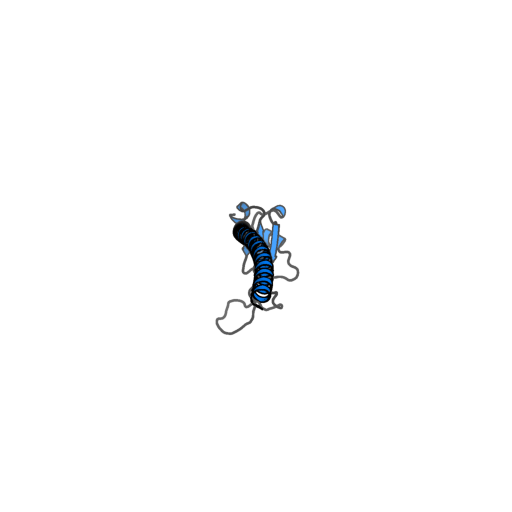 12.467 3.073 -32.104 1.00 71.06 90 THR A C 1
ATOM 709 O O . THR A 1 90 ? 11.317 2.636 -32.198 1.00 71.06 90 THR A O 1
ATOM 712 N N . LEU A 1 91 ? 12.833 3.929 -31.156 1.00 75.50 91 LEU A N 1
ATOM 713 C CA . LEU A 1 91 ? 11.936 4.497 -30.159 1.00 75.50 91 LEU A CA 1
ATOM 714 C C . LEU A 1 91 ? 11.940 6.013 -30.281 1.00 75.50 91 LEU A C 1
ATOM 716 O O . LEU A 1 91 ? 13.005 6.632 -30.273 1.00 75.50 91 LEU A O 1
ATOM 720 N N . ASP A 1 92 ? 10.747 6.595 -30.362 1.00 79.00 92 ASP A N 1
ATOM 721 C CA . ASP A 1 92 ? 10.592 8.039 -30.270 1.00 79.00 92 ASP A CA 1
ATOM 722 C C . ASP A 1 92 ? 10.662 8.471 -28.802 1.00 79.00 92 ASP A C 1
ATOM 724 O O . ASP A 1 92 ? 10.253 7.749 -27.893 1.00 79.00 92 ASP A O 1
ATOM 728 N N . GLU A 1 93 ? 11.113 9.701 -28.550 1.00 76.31 93 GLU A N 1
ATOM 729 C CA . GLU A 1 93 ? 11.172 10.264 -27.190 1.00 76.31 93 GLU A CA 1
ATOM 730 C C . GLU A 1 93 ? 9.798 10.288 -26.495 1.00 76.31 93 GLU A C 1
ATOM 732 O O . GLU A 1 93 ? 9.720 10.275 -25.271 1.00 76.31 93 GLU A O 1
ATOM 737 N N . ARG A 1 94 ? 8.704 10.274 -27.270 1.00 81.88 94 ARG A N 1
ATOM 738 C CA . ARG A 1 94 ? 7.318 10.225 -26.775 1.00 81.88 94 ARG A CA 1
ATOM 739 C C . ARG A 1 94 ? 6.923 8.864 -26.202 1.00 81.88 94 ARG A C 1
ATOM 741 O O . ARG A 1 94 ? 5.965 8.791 -25.436 1.00 81.88 94 ARG A O 1
ATOM 748 N N . ASP A 1 95 ? 7.636 7.807 -26.578 1.00 82.25 95 ASP A N 1
ATOM 749 C CA . ASP A 1 95 ? 7.369 6.444 -26.119 1.00 82.25 95 ASP A CA 1
ATOM 750 C C . ASP A 1 95 ? 8.061 6.145 -24.782 1.00 82.25 95 ASP A C 1
ATOM 752 O O . ASP A 1 95 ? 7.787 5.114 -24.165 1.00 82.25 95 ASP A O 1
ATOM 756 N N . ILE A 1 96 ? 8.934 7.044 -24.315 1.00 85.12 96 ILE A N 1
ATOM 757 C CA . ILE A 1 96 ? 9.659 6.934 -23.050 1.00 85.12 96 ILE A CA 1
ATOM 758 C C . ILE A 1 96 ? 8.953 7.807 -22.011 1.00 85.12 96 ILE A C 1
ATOM 760 O O . ILE A 1 96 ? 8.913 9.028 -22.122 1.00 85.12 96 ILE A O 1
ATOM 764 N N . VAL A 1 97 ? 8.408 7.177 -20.972 1.00 86.19 97 VAL A N 1
ATOM 765 C CA . VAL A 1 97 ? 7.766 7.881 -19.849 1.00 86.19 97 VAL A CA 1
ATOM 766 C C . VAL A 1 97 ? 8.815 8.343 -18.845 1.00 86.19 97 VAL A C 1
ATOM 768 O O . VAL A 1 97 ? 8.750 9.459 -18.338 1.00 86.19 97 VAL A O 1
ATOM 771 N N . SER A 1 98 ? 9.776 7.472 -18.538 1.00 85.94 98 SER A N 1
ATOM 772 C CA . SER A 1 98 ? 10.865 7.754 -17.605 1.00 85.94 98 SER A CA 1
ATOM 773 C C . SER A 1 98 ? 12.089 6.920 -17.963 1.00 85.94 98 SER A C 1
ATOM 775 O O . SER A 1 98 ? 11.956 5.785 -18.414 1.00 85.94 98 SER A O 1
ATOM 777 N N . ALA A 1 99 ? 13.279 7.472 -17.754 1.00 88.06 99 ALA A N 1
ATOM 778 C CA . ALA A 1 99 ? 14.534 6.748 -17.865 1.00 88.06 99 ALA A CA 1
ATOM 779 C C . ALA A 1 99 ? 15.478 7.250 -16.772 1.00 88.06 99 ALA A C 1
ATOM 781 O O . ALA A 1 99 ? 15.819 8.432 -16.742 1.00 88.06 99 ALA A O 1
ATOM 782 N N . GLU A 1 100 ? 15.906 6.373 -15.868 1.00 88.69 100 GLU A N 1
ATOM 783 C CA . GLU A 1 100 ? 16.795 6.751 -14.771 1.00 88.69 100 GLU A CA 1
ATOM 784 C C . GLU A 1 100 ? 17.730 5.621 -14.346 1.00 88.69 100 GLU A C 1
ATOM 786 O O . GLU A 1 100 ? 17.433 4.437 -14.502 1.00 88.69 100 GLU A O 1
ATOM 791 N N . ARG A 1 101 ? 18.891 5.987 -13.791 1.00 87.06 101 ARG A N 1
ATOM 792 C CA . ARG A 1 101 ? 19.802 5.008 -13.194 1.00 87.06 101 ARG A CA 1
ATOM 793 C C . ARG A 1 101 ? 19.451 4.752 -11.742 1.00 87.06 101 ARG A C 1
ATOM 795 O O . ARG A 1 101 ? 19.558 5.666 -10.920 1.00 87.06 101 ARG A O 1
ATOM 802 N N . VAL A 1 102 ? 19.144 3.501 -11.428 1.00 84.94 102 VAL A N 1
ATOM 803 C CA . VAL A 1 102 ? 18.719 3.073 -10.095 1.00 84.94 102 VAL A CA 1
ATOM 804 C C . VAL A 1 102 ? 19.925 2.643 -9.260 1.00 84.94 102 VAL A C 1
ATOM 806 O O . VAL A 1 102 ? 20.830 1.962 -9.736 1.00 84.94 102 VAL A O 1
ATOM 809 N N . GLY A 1 103 ? 19.949 3.058 -7.993 1.00 81.50 103 GLY A N 1
ATOM 810 C CA . GLY A 1 103 ? 20.963 2.654 -7.018 1.00 81.50 103 GLY A CA 1
ATOM 811 C C . GLY A 1 103 ? 21.984 3.739 -6.640 1.00 81.50 103 GLY A C 1
ATOM 812 O O . GLY A 1 103 ? 22.009 4.835 -7.218 1.00 81.50 103 GLY A O 1
ATOM 813 N N . PRO A 1 104 ? 22.827 3.449 -5.632 1.00 74.00 104 PRO A N 1
ATOM 814 C CA . PRO A 1 104 ? 23.776 4.402 -5.064 1.00 74.00 104 PRO A CA 1
ATOM 815 C C . PRO A 1 104 ? 24.884 4.760 -6.061 1.00 74.00 104 PRO A C 1
ATOM 817 O O . PRO A 1 104 ? 25.487 3.887 -6.679 1.00 74.00 104 PRO A O 1
ATOM 820 N N . ARG A 1 105 ? 25.175 6.060 -6.207 1.00 70.12 105 ARG A N 1
ATOM 821 C CA . ARG A 1 105 ? 26.277 6.539 -7.054 1.00 70.12 105 ARG A CA 1
ATOM 822 C C . ARG A 1 105 ? 27.617 6.142 -6.439 1.00 70.12 105 ARG A C 1
ATOM 824 O O . ARG A 1 105 ? 27.916 6.538 -5.314 1.00 70.12 105 ARG A O 1
ATOM 831 N N . TYR A 1 106 ? 28.436 5.416 -7.193 1.00 68.31 106 TYR A N 1
ATOM 832 C CA . TYR A 1 106 ? 29.801 5.102 -6.782 1.00 68.31 106 TYR A CA 1
ATOM 833 C C . TYR A 1 106 ? 30.771 6.226 -7.192 1.00 68.31 106 TYR A C 1
ATOM 835 O O . TYR A 1 106 ? 30.587 6.845 -8.245 1.00 68.31 106 TYR A O 1
ATOM 843 N N . PRO A 1 107 ? 31.811 6.515 -6.388 1.00 61.03 107 PRO A N 1
ATOM 844 C CA . PRO A 1 107 ? 32.868 7.449 -6.770 1.00 61.03 107 PRO A CA 1
ATOM 845 C C . PRO A 1 107 ? 33.556 7.034 -8.085 1.00 61.03 107 PRO A C 1
ATOM 847 O O . PRO A 1 107 ? 33.707 5.844 -8.370 1.00 61.03 107 PRO A O 1
ATOM 850 N N . ARG A 1 108 ? 33.986 8.022 -8.888 1.00 52.44 108 ARG A N 1
ATOM 851 C CA . ARG A 1 108 ? 34.675 7.832 -10.185 1.00 52.44 108 ARG A CA 1
ATOM 852 C C . ARG A 1 108 ? 35.803 6.790 -10.087 1.00 52.44 108 ARG A C 1
ATOM 854 O O . ARG A 1 108 ? 36.636 6.871 -9.193 1.00 52.44 108 ARG A O 1
ATOM 861 N N . GLY A 1 109 ? 35.881 5.887 -11.070 1.00 52.81 109 GLY A N 1
ATOM 862 C CA . GLY A 1 109 ? 36.999 4.941 -11.232 1.00 52.81 109 GLY A CA 1
ATOM 863 C C . GLY A 1 109 ? 36.776 3.556 -10.620 1.00 52.81 109 GLY A C 1
ATOM 864 O O . GLY A 1 109 ? 37.618 2.678 -10.764 1.00 52.81 109 GLY A O 1
ATOM 865 N N . ALA A 1 110 ? 35.620 3.329 -10.005 1.00 52.16 110 ALA A N 1
ATOM 866 C CA . ALA A 1 110 ? 35.229 2.051 -9.432 1.00 52.16 110 ALA A CA 1
ATOM 867 C C . ALA A 1 110 ? 34.703 1.048 -10.488 1.00 52.16 110 ALA A C 1
ATOM 869 O O . ALA A 1 110 ? 33.870 0.224 -10.161 1.00 52.16 110 ALA A O 1
ATOM 870 N N . TYR A 1 111 ? 35.135 1.078 -11.750 1.00 53.28 111 TYR A N 1
ATOM 871 C CA . TYR A 1 111 ? 34.714 0.056 -12.720 1.00 53.28 111 TYR A CA 1
ATOM 872 C C . TYR A 1 111 ? 35.795 -1.015 -12.816 1.00 53.28 111 TYR A C 1
ATOM 874 O O . TYR A 1 111 ? 36.790 -0.855 -13.521 1.00 53.28 111 TYR A O 1
ATOM 882 N N . ALA A 1 112 ? 35.616 -2.105 -12.068 1.00 50.12 112 ALA A N 1
ATOM 883 C CA . ALA A 1 112 ? 36.463 -3.281 -12.202 1.00 50.12 112 ALA A CA 1
ATOM 884 C C . ALA A 1 112 ? 36.193 -3.933 -13.568 1.00 50.12 112 ALA A C 1
ATOM 886 O O . ALA A 1 112 ? 35.136 -4.519 -13.796 1.00 50.12 112 ALA A O 1
ATOM 887 N N . SER A 1 113 ? 37.155 -3.808 -14.483 1.00 45.31 113 SER A N 1
ATOM 888 C CA . SER A 1 113 ? 37.230 -4.629 -15.690 1.00 45.31 113 SER A CA 1
ATOM 889 C C . SER A 1 113 ? 37.324 -6.093 -15.262 1.00 45.31 113 SER A C 1
ATOM 891 O O . SER A 1 113 ? 38.249 -6.476 -14.546 1.00 45.31 113 SER A O 1
ATOM 893 N N . THR A 1 114 ? 36.357 -6.915 -15.660 1.00 47.78 114 THR A N 1
ATOM 894 C CA . THR A 1 114 ? 36.332 -8.365 -15.431 1.00 47.78 114 THR A CA 1
ATOM 895 C C . THR A 1 114 ? 37.426 -9.051 -16.255 1.00 47.78 114 THR A C 1
ATOM 897 O O . THR A 1 114 ? 37.165 -9.690 -17.269 1.00 47.78 114 THR A O 1
ATOM 900 N N . LYS A 1 115 ? 38.683 -8.909 -15.823 1.00 48.03 115 LYS A N 1
ATOM 901 C CA . LYS A 1 115 ? 39.836 -9.693 -16.290 1.00 48.03 115 LYS A CA 1
ATOM 902 C C . LYS A 1 115 ? 40.821 -9.999 -15.157 1.00 48.03 115 LYS A C 1
ATOM 904 O O . LYS A 1 115 ? 42.022 -9.902 -15.348 1.00 48.03 115 LYS A O 1
ATOM 909 N N . SER A 1 116 ? 40.338 -10.387 -13.985 1.00 40.28 116 SER A N 1
ATOM 910 C CA . SER A 1 116 ? 41.162 -11.123 -13.018 1.00 40.28 116 SER A CA 1
ATOM 911 C C . SER A 1 116 ? 40.276 -11.642 -11.900 1.00 40.28 116 SER A C 1
ATOM 913 O O . SER A 1 116 ? 39.594 -10.866 -11.231 1.00 40.28 116 SER A O 1
ATOM 915 N N . GLY A 1 117 ? 40.273 -12.962 -11.730 1.00 50.16 117 GLY A N 1
ATOM 916 C CA . GLY A 1 117 ? 39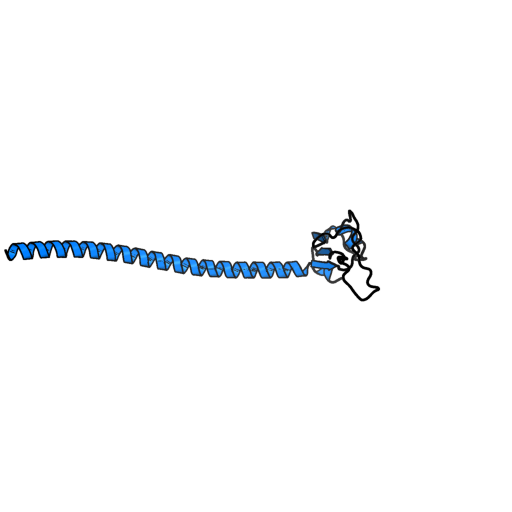.819 -13.574 -10.494 1.00 50.16 117 GLY A CA 1
ATOM 917 C C . GLY A 1 117 ? 40.664 -13.071 -9.324 1.00 50.16 117 GLY A C 1
ATOM 918 O O . GLY A 1 117 ? 41.848 -12.789 -9.481 1.00 50.16 117 GLY A O 1
ATOM 919 N N . ASP A 1 118 ? 40.004 -12.994 -8.181 1.00 38.03 118 ASP A N 1
ATOM 920 C CA . ASP A 1 118 ? 40.517 -12.730 -6.843 1.00 38.03 118 ASP A CA 1
ATOM 921 C C . ASP A 1 118 ? 40.690 -11.286 -6.332 1.00 38.03 118 ASP A C 1
ATOM 923 O O . ASP A 1 118 ? 41.448 -10.449 -6.813 1.00 38.03 118 ASP A O 1
ATOM 927 N N . THR A 1 119 ? 39.999 -11.101 -5.199 1.00 35.78 119 THR A N 1
ATOM 928 C CA . THR A 1 119 ? 40.180 -10.146 -4.095 1.00 35.78 119 THR A CA 1
ATOM 929 C C . THR A 1 119 ? 39.731 -8.684 -4.271 1.00 35.78 119 THR A C 1
ATOM 931 O O . THR A 1 119 ? 40.455 -7.802 -4.708 1.00 35.78 119 THR A O 1
ATOM 934 N N . ALA A 1 120 ? 38.516 -8.421 -3.769 1.00 39.69 120 ALA A N 1
ATOM 935 C CA . ALA A 1 120 ? 38.136 -7.231 -2.991 1.00 39.69 120 ALA A CA 1
ATOM 936 C C . ALA A 1 120 ? 38.334 -5.821 -3.593 1.00 39.69 120 ALA A C 1
ATOM 938 O O . ALA A 1 120 ? 38.411 -4.842 -2.847 1.00 39.69 120 ALA A O 1
ATOM 939 N N . ALA A 1 121 ? 38.293 -5.655 -4.914 1.00 42.81 121 ALA A N 1
ATOM 940 C CA . ALA A 1 121 ? 38.060 -4.336 -5.493 1.00 42.81 121 ALA A CA 1
ATOM 941 C C . ALA A 1 121 ? 36.578 -3.957 -5.307 1.00 42.81 121 ALA A C 1
ATOM 943 O O . ALA A 1 121 ? 35.701 -4.501 -5.976 1.00 42.81 121 ALA A O 1
ATOM 944 N N . ARG A 1 122 ? 36.283 -2.996 -4.416 1.00 46.25 122 ARG A N 1
ATOM 945 C CA . ARG A 1 122 ? 34.986 -2.287 -4.309 1.00 46.25 122 ARG A CA 1
ATOM 946 C C . ARG A 1 122 ? 34.745 -1.384 -5.532 1.00 46.25 122 ARG A C 1
ATOM 948 O O . ARG A 1 122 ? 34.431 -0.203 -5.412 1.00 46.25 122 ARG A O 1
ATOM 955 N N . GLY A 1 123 ? 34.943 -1.955 -6.713 1.00 51.41 123 GLY A N 1
ATOM 956 C CA . GLY A 1 123 ? 34.594 -1.385 -7.989 1.00 51.41 123 GLY A CA 1
ATOM 957 C C . GLY A 1 123 ? 33.114 -1.638 -8.261 1.00 51.41 123 GLY A C 1
ATOM 958 O O . GLY A 1 123 ? 32.764 -2.725 -8.714 1.00 51.41 123 GLY A O 1
ATOM 959 N N . GLY A 1 124 ? 32.247 -0.678 -7.929 1.00 60.84 124 GLY A N 1
ATOM 960 C CA . GLY A 1 124 ? 30.808 -0.774 -8.161 1.00 60.84 124 GLY A CA 1
ATOM 961 C C . GLY A 1 124 ? 30.478 -1.056 -9.629 1.00 60.84 124 GLY A C 1
ATOM 962 O O . GLY A 1 124 ? 30.946 -0.368 -10.535 1.00 60.84 124 GLY A O 1
ATOM 963 N N . ARG A 1 125 ? 29.650 -2.078 -9.869 1.00 69.75 125 ARG A N 1
ATOM 964 C CA . ARG A 1 125 ? 29.062 -2.315 -11.193 1.00 69.75 125 ARG A CA 1
ATOM 965 C C . ARG A 1 125 ? 28.334 -1.043 -11.652 1.00 69.75 125 ARG A C 1
ATOM 967 O O . ARG A 1 125 ? 27.733 -0.382 -10.800 1.00 69.75 125 ARG A O 1
ATOM 974 N N . PRO A 1 126 ? 28.352 -0.709 -12.957 1.00 77.69 126 PRO A N 1
ATOM 975 C CA . PRO A 1 126 ? 27.536 0.382 -13.465 1.00 77.69 126 PRO A CA 1
ATOM 976 C C . PRO A 1 126 ? 26.078 0.174 -13.059 1.00 77.69 126 PRO A C 1
ATOM 978 O O . PRO A 1 126 ? 25.540 -0.926 -13.211 1.00 77.69 126 PRO A O 1
ATOM 981 N N . ARG A 1 127 ? 25.462 1.224 -12.522 1.00 84.25 127 ARG A N 1
ATOM 982 C CA . ARG A 1 127 ? 24.074 1.228 -12.083 1.00 84.25 127 ARG A CA 1
ATOM 983 C C . ARG A 1 127 ? 23.167 0.869 -13.251 1.00 84.25 127 ARG A C 1
ATOM 985 O O . ARG A 1 127 ? 23.362 1.405 -14.350 1.00 84.25 127 ARG A O 1
ATOM 992 N N . PRO A 1 128 ? 22.175 0.004 -13.025 1.00 86.44 128 PRO A N 1
ATOM 993 C CA . PRO A 1 128 ? 21.208 -0.320 -14.052 1.00 86.44 128 PRO A CA 1
ATOM 994 C C . PRO A 1 128 ? 20.439 0.927 -14.480 1.00 86.44 128 PRO A C 1
ATOM 996 O O . PRO A 1 128 ? 20.084 1.772 -13.654 1.00 86.44 128 PRO A O 1
ATOM 999 N N . LEU A 1 129 ? 20.201 1.038 -15.783 1.00 87.44 129 LEU A N 1
ATOM 1000 C CA . LEU A 1 129 ? 19.307 2.027 -16.363 1.00 87.44 129 LEU A CA 1
ATOM 1001 C C . LEU A 1 129 ? 17.917 1.400 -16.454 1.00 87.44 129 LEU A C 1
ATOM 1003 O O . LEU A 1 129 ? 17.721 0.463 -17.225 1.00 87.44 129 LEU A O 1
ATOM 1007 N N . VAL A 1 130 ? 16.972 1.905 -15.668 1.00 88.50 130 VAL A N 1
ATOM 1008 C CA . VAL A 1 130 ? 15.569 1.500 -15.742 1.00 88.50 130 VAL A CA 1
ATOM 1009 C C . VAL A 1 130 ? 14.848 2.459 -16.671 1.00 88.50 130 VAL A C 1
ATOM 1011 O O . VAL A 1 130 ? 14.912 3.678 -16.501 1.00 88.50 130 VAL A O 1
ATOM 1014 N N . VAL A 1 131 ? 14.187 1.896 -17.673 1.00 88.25 131 VAL A N 1
ATOM 1015 C CA . VAL A 1 131 ? 13.447 2.633 -18.692 1.00 88.25 131 VAL A CA 1
ATOM 1016 C C . VAL A 1 131 ? 12.004 2.181 -18.657 1.00 88.25 131 VAL A C 1
ATOM 1018 O O . VAL A 1 131 ? 11.726 0.993 -18.800 1.00 88.25 131 VAL A O 1
ATOM 1021 N N . ARG A 1 132 ? 11.095 3.137 -18.506 1.00 88.38 132 ARG A N 1
ATOM 1022 C CA . ARG A 1 132 ? 9.656 2.924 -18.562 1.00 88.38 132 ARG A CA 1
ATOM 1023 C C . ARG A 1 132 ? 9.117 3.347 -19.912 1.00 88.38 132 ARG A C 1
ATOM 1025 O O . ARG A 1 132 ? 9.205 4.524 -20.277 1.00 88.38 132 ARG A O 1
ATOM 1032 N N . PHE A 1 133 ? 8.491 2.408 -20.609 1.00 86.25 133 PHE A N 1
ATOM 1033 C CA . PHE A 1 133 ? 7.824 2.681 -21.876 1.00 86.25 133 PHE A CA 1
ATOM 1034 C C . PHE A 1 133 ? 6.354 3.038 -21.684 1.00 86.25 133 PHE A C 1
ATOM 1036 O O . PHE A 1 133 ? 5.678 2.548 -20.783 1.00 86.25 133 PHE A O 1
ATOM 1043 N N . ALA A 1 134 ? 5.832 3.875 -22.578 1.00 84.81 134 ALA A N 1
ATOM 1044 C CA . ALA A 1 134 ? 4.423 4.249 -22.598 1.00 84.81 134 ALA A CA 1
ATOM 1045 C C . ALA A 1 134 ? 3.522 3.078 -23.015 1.00 84.81 134 ALA A C 1
ATOM 1047 O O . ALA A 1 134 ? 2.342 3.042 -22.667 1.00 84.81 134 ALA A O 1
ATOM 1048 N N . ARG A 1 135 ? 4.058 2.119 -23.784 1.00 81.44 135 ARG A N 1
ATOM 1049 C CA . ARG A 1 135 ? 3.326 0.924 -24.215 1.00 81.44 135 ARG A CA 1
ATOM 1050 C C . ARG A 1 135 ? 4.227 -0.299 -24.188 1.00 81.44 135 ARG A C 1
ATOM 1052 O O . ARG A 1 135 ? 5.348 -0.263 -24.691 1.00 81.44 135 ARG A O 1
ATOM 1059 N N . ARG A 1 136 ? 3.660 -1.419 -23.748 1.00 76.75 136 ARG A N 1
ATOM 1060 C CA . ARG A 1 136 ? 4.302 -2.737 -23.735 1.00 76.75 136 ARG A CA 1
ATOM 1061 C C . ARG A 1 136 ? 4.891 -3.163 -25.087 1.00 76.75 136 ARG A C 1
ATOM 1063 O O . ARG A 1 136 ? 5.955 -3.766 -25.124 1.00 76.75 136 ARG A O 1
ATOM 1070 N N . ALA A 1 137 ? 4.244 -2.805 -26.198 1.00 76.38 137 ALA A N 1
ATOM 1071 C CA . ALA A 1 137 ? 4.698 -3.163 -27.546 1.00 76.38 137 ALA A CA 1
ATOM 1072 C C . ALA A 1 137 ? 6.092 -2.608 -27.907 1.00 76.38 137 ALA A C 1
ATOM 1074 O O . ALA A 1 137 ? 6.729 -3.126 -28.817 1.00 76.38 137 ALA A O 1
ATOM 1075 N N . HIS A 1 138 ? 6.566 -1.564 -27.218 1.00 74.19 138 HIS A N 1
ATOM 1076 C CA . HIS A 1 138 ? 7.912 -1.015 -27.414 1.00 74.19 138 HIS A CA 1
ATOM 1077 C C . HIS A 1 138 ? 8.991 -1.787 -26.651 1.00 74.19 138 HIS A C 1
ATOM 1079 O O . HIS A 1 138 ? 10.155 -1.710 -27.023 1.00 74.19 138 HIS A O 1
ATOM 1085 N N . ARG A 1 139 ? 8.606 -2.558 -25.626 1.00 72.88 139 ARG A N 1
ATOM 1086 C CA . ARG A 1 139 ? 9.511 -3.446 -24.891 1.00 72.88 139 ARG A CA 1
ATOM 1087 C C . ARG A 1 139 ? 9.762 -4.774 -25.604 1.00 72.88 139 ARG A C 1
ATOM 1089 O O . ARG A 1 139 ? 10.801 -5.384 -25.400 1.00 72.88 139 ARG A O 1
ATOM 1096 N N . GLU A 1 140 ? 8.792 -5.256 -26.375 1.00 71.50 140 GLU A N 1
ATOM 1097 C CA . GLU A 1 140 ? 8.856 -6.565 -27.047 1.00 71.50 140 GLU A CA 1
ATOM 1098 C C . GLU A 1 140 ? 9.565 -6.519 -28.417 1.00 71.50 140 GLU A C 1
ATOM 1100 O O . GLU A 1 140 ? 9.635 -7.542 -29.097 1.00 71.50 140 GLU A O 1
ATOM 1105 N N . LYS A 1 141 ? 10.078 -5.350 -28.819 1.00 64.31 141 LYS A N 1
ATOM 1106 C CA . LYS A 1 141 ? 10.863 -5.136 -30.042 1.00 64.31 141 LYS A CA 1
ATOM 1107 C C . LYS A 1 141 ? 12.352 -5.124 -29.735 1.00 64.31 141 LYS A C 1
ATOM 1109 O O . LYS A 1 141 ? 13.097 -5.691 -30.561 1.00 64.31 141 LYS A O 1
#

pLDDT: mean 80.83, std 14.84, range [35.78, 97.31]

Organism: Arctia plantaginis (NCBI:txid874455)